Protein AF-A0A1J3ILN5-F1 (afdb_monomer)

Secondary structure (DSSP, 8-state):
--EEEE-GGGTT---S-TTSPPTTEEEEE---SSEEEEEEE-SSSTTEEEEEEE-TTTSSS--EEEEEE--GGGTS-GGGT-

Foldseek 3Di:
DKDWAFDPVQAPPDDPDPPDPHGGRQDMDPPFPADWPDKDADPVDPQWMWTKHAPVPPDVDGIDIDIDGDQPVSPDDPVVRD

Structure (mmCIF, N/CA/C/O backbone):
data_AF-A0A1J3ILN5-F1
#
_entry.id   AF-A0A1J3ILN5-F1
#
loop_
_atom_site.group_PDB
_atom_site.id
_atom_site.type_symbol
_atom_site.label_atom_id
_atom_site.label_alt_id
_atom_site.label_comp_id
_atom_site.label_asym_id
_atom_site.label_entity_id
_atom_site.label_seq_id
_atom_site.pdbx_PDB_ins_code
_atom_site.Cartn_x
_atom_site.Cartn_y
_atom_site.Cartn_z
_atom_site.occupancy
_atom_site.B_iso_or_equiv
_atom_site.auth_seq_id
_atom_site.auth_comp_id
_atom_site.auth_asym_id
_atom_site.auth_atom_id
_atom_site.pdbx_PDB_model_num
ATOM 1 N N . GLY A 1 1 ? 12.540 2.994 -1.764 1.00 89.12 1 GLY A N 1
ATOM 2 C CA . GLY A 1 1 ? 11.390 3.917 -1.754 1.00 89.12 1 GLY A CA 1
ATOM 3 C C . GLY A 1 1 ? 10.338 3.351 -0.836 1.00 89.12 1 GLY A C 1
ATOM 4 O O . GLY A 1 1 ? 10.239 2.135 -0.748 1.00 89.12 1 GLY A O 1
ATOM 5 N N . LEU A 1 2 ? 9.604 4.206 -0.127 1.00 94.44 2 LEU A N 1
ATOM 6 C CA . LEU A 1 2 ? 8.615 3.785 0.869 1.00 94.44 2 LEU A CA 1
ATOM 7 C C . LEU A 1 2 ? 7.216 4.178 0.389 1.00 94.44 2 LEU A C 1
ATOM 9 O O . LEU A 1 2 ? 7.041 5.310 -0.061 1.00 94.44 2 LEU A O 1
ATOM 13 N N . LEU A 1 3 ? 6.237 3.278 0.510 1.00 96.38 3 LEU A N 1
ATOM 14 C CA . LEU A 1 3 ? 4.818 3.642 0.421 1.00 96.38 3 LEU A CA 1
ATOM 15 C C . LEU A 1 3 ? 4.201 3.605 1.812 1.00 96.38 3 LEU A C 1
ATOM 17 O O . LEU A 1 3 ? 4.250 2.577 2.482 1.00 96.38 3 LEU A O 1
ATOM 21 N N . ASN A 1 4 ? 3.599 4.718 2.222 1.00 95.88 4 ASN A N 1
ATOM 22 C CA . ASN A 1 4 ? 2.916 4.838 3.504 1.00 95.88 4 ASN A CA 1
ATOM 23 C C . ASN A 1 4 ? 1.406 4.827 3.284 1.00 95.88 4 ASN A C 1
ATOM 25 O O . ASN A 1 4 ? 0.890 5.618 2.493 1.00 95.88 4 ASN A O 1
ATOM 29 N N . LEU A 1 5 ? 0.712 3.975 4.025 1.00 94.94 5 LEU A N 1
ATOM 30 C CA . LEU A 1 5 ? -0.737 3.968 4.120 1.00 94.94 5 LEU A CA 1
ATOM 31 C C . LEU A 1 5 ? -1.123 4.679 5.403 1.00 94.94 5 LEU A 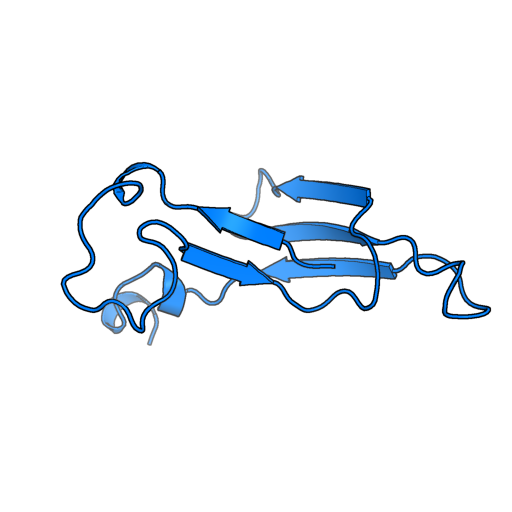C 1
ATOM 33 O O . LEU A 1 5 ? -0.541 4.423 6.460 1.00 94.94 5 LEU A O 1
ATOM 37 N N . TRP A 1 6 ? -2.102 5.567 5.294 1.00 94.00 6 TRP A N 1
ATOM 38 C CA . TRP A 1 6 ? -2.545 6.403 6.396 1.00 94.00 6 TRP A CA 1
ATOM 39 C C . TRP A 1 6 ? -4.018 6.155 6.686 1.00 94.00 6 TRP A C 1
ATOM 41 O O . TRP A 1 6 ? -4.843 6.160 5.776 1.00 94.00 6 TRP A O 1
ATOM 51 N N . ASP A 1 7 ? -4.333 5.973 7.963 1.00 92.12 7 ASP A N 1
ATOM 52 C CA . ASP A 1 7 ? -5.693 6.027 8.484 1.00 92.12 7 ASP A CA 1
ATOM 53 C C . ASP A 1 7 ? -6.002 7.483 8.851 1.00 92.12 7 ASP A C 1
ATOM 55 O O . ASP A 1 7 ? -5.530 7.998 9.872 1.00 92.12 7 ASP A O 1
ATOM 59 N N . CYS A 1 8 ? -6.779 8.146 7.992 1.00 91.69 8 CYS A N 1
ATOM 60 C CA . CYS A 1 8 ? -7.175 9.545 8.143 1.00 91.69 8 CYS A CA 1
ATOM 61 C C . CYS A 1 8 ? -7.891 9.821 9.469 1.00 91.69 8 CYS A C 1
ATOM 63 O O . CYS A 1 8 ? -7.672 10.880 10.057 1.00 91.69 8 CYS A O 1
ATOM 65 N N . ASP A 1 9 ? -8.669 8.869 9.987 1.00 90.19 9 ASP A N 1
ATOM 66 C CA . ASP A 1 9 ? -9.418 9.049 11.232 1.00 90.19 9 ASP A CA 1
ATOM 67 C C . ASP A 1 9 ? -8.497 9.057 12.452 1.00 90.19 9 ASP A C 1
ATOM 69 O O . ASP A 1 9 ? -8.888 9.494 13.539 1.00 90.19 9 ASP A O 1
ATOM 73 N N . ARG A 1 10 ? -7.266 8.561 12.312 1.00 86.00 10 ARG A N 1
ATOM 74 C CA . ARG A 1 10 ? -6.257 8.527 13.377 1.00 86.00 10 ARG A CA 1
ATOM 75 C C . ARG A 1 10 ? -5.240 9.660 13.287 1.00 86.00 10 ARG A C 1
ATOM 77 O O . ARG A 1 10 ? -4.523 9.887 14.265 1.00 86.00 10 ARG A O 1
ATOM 84 N N . VAL A 1 11 ? -5.185 10.388 12.174 1.00 87.88 11 VAL A N 1
ATOM 85 C CA . VAL A 1 11 ? -4.266 11.521 12.002 1.00 87.88 11 VAL A CA 1
ATOM 86 C C . VAL A 1 11 ? -4.569 12.614 13.032 1.00 87.88 11 VAL A C 1
ATOM 88 O O . VAL A 1 11 ? -5.714 12.995 13.253 1.00 87.88 11 VAL A O 1
ATOM 91 N N . GLY A 1 12 ? -3.526 13.119 13.698 1.00 81.00 12 GLY A N 1
ATOM 92 C CA . GLY A 1 12 ? -3.638 14.216 14.670 1.00 81.00 12 GLY A CA 1
ATOM 93 C C . GLY A 1 12 ? -4.171 13.820 16.053 1.00 81.00 12 GLY A C 1
ATOM 94 O O . GLY A 1 12 ? -4.139 14.641 16.973 1.00 81.00 12 GLY A O 1
ATOM 95 N N . LYS A 1 13 ? -4.598 12.565 16.253 1.00 82.06 13 LYS A N 1
ATOM 96 C CA . LYS A 1 13 ? -4.897 12.045 17.595 1.00 82.06 13 LYS A CA 1
ATOM 97 C C . LYS A 1 13 ? -3.590 11.923 18.380 1.00 82.06 13 LYS A C 1
ATOM 99 O O . LYS A 1 13 ? -2.595 11.417 17.868 1.00 82.06 13 LYS A O 1
ATOM 104 N N . LYS A 1 14 ? -3.556 12.413 19.623 1.00 67.88 14 LYS A N 1
ATOM 105 C CA . LYS A 1 14 ? -2.347 12.340 20.455 1.00 67.88 14 LYS A CA 1
ATOM 106 C C . LYS A 1 14 ? -2.012 10.872 20.724 1.00 67.88 14 LYS A C 1
ATOM 108 O O . LYS A 1 14 ? -2.763 10.185 21.406 1.00 67.88 14 LYS A O 1
ATOM 113 N N . SER A 1 15 ? -0.883 10.402 20.199 1.00 63.72 15 SER A N 1
ATOM 114 C CA . SER A 1 15 ? -0.258 9.181 20.703 1.00 63.72 15 SER A CA 1
ATOM 115 C C . SER A 1 15 ? 0.313 9.513 22.078 1.00 63.72 15 SER A C 1
ATOM 117 O O . SER A 1 15 ? 1.196 10.364 22.178 1.00 63.72 15 SER A O 1
ATOM 119 N N . GLU A 1 16 ? -0.175 8.865 23.136 1.00 61.03 16 GLU A N 1
ATOM 120 C CA . GLU A 1 16 ? 0.336 9.060 24.504 1.00 61.03 16 GLU A CA 1
ATOM 121 C C . GLU A 1 16 ? 1.815 8.651 24.657 1.00 61.03 16 GLU A C 1
ATOM 123 O O . GLU A 1 16 ? 2.453 8.960 25.660 1.00 61.03 16 GLU A O 1
ATOM 128 N N . HIS A 1 17 ? 2.406 8.029 23.631 1.00 57.53 17 HIS A N 1
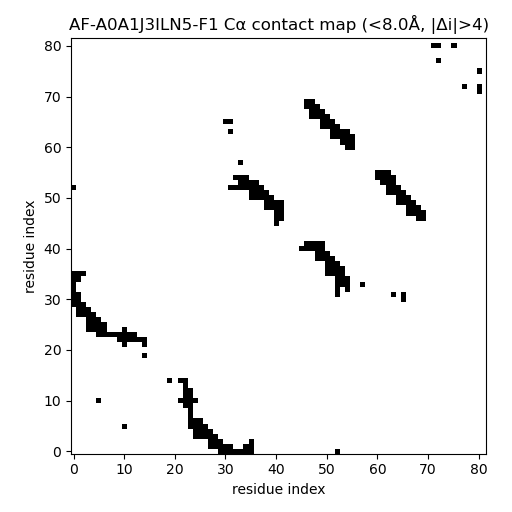ATOM 129 C CA . HIS A 1 17 ? 3.812 7.648 23.598 1.00 57.53 17 HIS A CA 1
ATOM 130 C C . HIS A 1 17 ? 4.530 8.249 22.381 1.00 57.53 17 HIS A C 1
ATOM 132 O O . HIS A 1 17 ? 4.258 7.883 21.236 1.00 57.53 17 HIS A O 1
ATOM 138 N N . ALA A 1 18 ? 5.501 9.129 22.642 1.00 56.19 18 ALA A N 1
ATOM 139 C CA . ALA A 1 18 ? 6.325 9.824 21.642 1.00 56.19 18 ALA A CA 1
ATOM 140 C C . ALA A 1 18 ? 7.343 8.925 20.900 1.00 56.19 18 ALA A C 1
ATOM 142 O O . ALA A 1 18 ? 8.024 9.389 19.994 1.00 56.19 18 ALA A O 1
ATOM 143 N N . LEU A 1 19 ? 7.451 7.646 21.281 1.00 62.88 19 LEU A N 1
ATOM 144 C CA . LEU A 1 19 ? 8.349 6.656 20.666 1.00 62.88 19 LEU A CA 1
ATOM 145 C C . LEU A 1 19 ? 7.678 5.825 19.556 1.00 62.88 19 LEU A C 1
ATOM 147 O O . LEU A 1 19 ? 8.338 4.996 18.935 1.00 62.88 19 LEU A O 1
ATOM 151 N N . LYS A 1 20 ? 6.372 6.006 19.318 1.00 69.56 20 LYS A N 1
ATOM 152 C CA . LYS A 1 20 ? 5.625 5.290 18.272 1.00 69.56 20 LYS A CA 1
ATOM 153 C C . LYS A 1 20 ? 5.570 6.106 16.971 1.00 69.56 20 LYS A C 1
ATOM 155 O O . LYS A 1 20 ? 5.701 7.330 17.028 1.00 69.56 20 LYS A O 1
ATOM 160 N N . PRO A 1 21 ? 5.391 5.449 15.805 1.00 76.69 21 PRO A N 1
ATOM 161 C CA . PRO A 1 21 ? 5.174 6.140 14.535 1.00 76.69 21 PRO A CA 1
ATOM 162 C C . PRO A 1 21 ? 4.048 7.187 14.634 1.00 76.69 21 PRO A C 1
ATOM 164 O O . PRO A 1 21 ? 3.195 7.077 15.522 1.00 76.69 21 PRO A O 1
ATOM 167 N N . PRO A 1 22 ? 4.026 8.194 13.737 1.00 85.19 22 PRO A N 1
ATOM 168 C CA . PRO A 1 22 ? 3.014 9.244 13.753 1.00 85.19 22 PRO A CA 1
ATOM 169 C C . PRO A 1 22 ? 1.600 8.671 13.837 1.00 85.19 22 PRO A C 1
ATOM 171 O O . PRO A 1 22 ? 1.285 7.681 13.174 1.00 85.19 22 PRO A O 1
ATOM 174 N N . ALA A 1 23 ? 0.741 9.314 14.628 1.00 85.38 23 ALA A N 1
ATOM 175 C CA . ALA A 1 23 ? -0.658 8.924 14.707 1.00 85.38 23 ALA A CA 1
ATOM 176 C C . ALA A 1 23 ? -1.287 8.959 13.307 1.00 85.38 23 ALA A C 1
ATOM 178 O O . ALA A 1 23 ? -1.185 9.962 12.598 1.00 85.38 23 ALA A O 1
ATOM 179 N N . GLY A 1 24 ? -1.884 7.839 12.906 1.00 88.62 24 GLY A N 1
ATOM 180 C CA . GLY A 1 24 ? -2.440 7.648 11.569 1.00 88.62 24 GLY A CA 1
ATOM 181 C C . GLY A 1 24 ? -1.540 6.907 10.588 1.00 88.62 24 GLY A C 1
ATOM 182 O O . GLY A 1 24 ? -2.073 6.432 9.593 1.00 88.62 24 GLY A O 1
ATOM 183 N N . LEU A 1 25 ? -0.236 6.724 10.840 1.00 91.44 25 LEU A N 1
ATOM 184 C CA . LEU A 1 25 ? 0.558 5.818 10.003 1.00 91.44 25 LEU A CA 1
ATOM 185 C C . LEU A 1 25 ? 0.071 4.385 10.241 1.00 91.44 25 LEU A C 1
ATOM 187 O O . LEU A 1 25 ? 0.247 3.836 11.328 1.00 91.44 25 LEU A O 1
ATOM 191 N N . PHE A 1 26 ? -0.565 3.811 9.225 1.00 91.88 26 PHE A N 1
ATOM 192 C CA . PHE A 1 26 ? -1.224 2.514 9.303 1.00 91.88 26 PHE A CA 1
ATOM 193 C C . PHE A 1 26 ? -0.285 1.379 8.893 1.00 91.88 26 PHE A C 1
ATOM 195 O O . PHE A 1 26 ? -0.128 0.399 9.614 1.00 91.88 26 PHE A O 1
ATOM 202 N N . PHE A 1 27 ? 0.384 1.536 7.751 1.00 94.19 27 PHE A N 1
ATOM 203 C CA . PHE A 1 27 ? 1.339 0.564 7.229 1.00 94.19 27 PHE A CA 1
ATOM 204 C C . PHE A 1 27 ? 2.415 1.263 6.400 1.00 94.19 27 PHE A C 1
ATOM 206 O O . PHE A 1 27 ? 2.161 2.301 5.786 1.00 94.19 27 PHE A O 1
ATOM 213 N N . GLN A 1 28 ? 3.612 0.681 6.355 1.00 95.12 28 GLN A N 1
ATOM 214 C CA . GLN A 1 28 ? 4.701 1.147 5.506 1.00 95.12 28 GLN A CA 1
ATOM 215 C C . GLN A 1 28 ? 5.270 -0.020 4.700 1.00 95.12 28 GLN A C 1
ATOM 217 O O . GLN A 1 28 ? 5.880 -0.935 5.251 1.00 95.12 28 GLN A O 1
ATOM 222 N N . HIS A 1 29 ? 5.120 0.047 3.379 1.00 96.44 29 HIS A N 1
ATOM 223 C CA . HIS A 1 29 ? 5.782 -0.871 2.461 1.00 96.44 29 HIS A CA 1
ATOM 224 C C . HIS A 1 29 ? 7.208 -0.396 2.185 1.00 96.44 29 HIS A C 1
ATOM 226 O O . HIS A 1 29 ? 7.416 0.658 1.577 1.00 96.44 29 HIS A O 1
ATOM 232 N N . ALA A 1 30 ? 8.185 -1.194 2.611 1.00 95.25 30 ALA A N 1
ATOM 233 C CA . ALA A 1 30 ? 9.615 -0.945 2.423 1.00 95.25 30 ALA A CA 1
ATOM 234 C C . ALA A 1 30 ? 10.266 -1.918 1.418 1.00 95.25 30 ALA A C 1
ATOM 236 O O . ALA A 1 30 ? 11.459 -2.201 1.507 1.00 95.25 30 ALA A O 1
ATOM 237 N N . GLY A 1 31 ? 9.494 -2.451 0.462 1.00 93.75 31 GLY A N 1
ATOM 238 C CA . GLY A 1 31 ? 9.988 -3.440 -0.504 1.00 93.75 31 GLY A CA 1
ATOM 239 C C . GLY A 1 31 ? 10.824 -2.873 -1.657 1.00 93.75 31 GLY A C 1
ATOM 240 O O . GLY A 1 31 ? 11.612 -3.604 -2.258 1.00 93.75 31 GLY A O 1
ATOM 241 N N . HIS A 1 32 ? 10.692 -1.585 -1.991 1.00 93.25 32 HIS A N 1
ATOM 242 C CA . HIS A 1 32 ? 11.436 -0.985 -3.104 1.00 93.25 32 HIS A CA 1
ATOM 243 C C . HIS A 1 32 ? 12.819 -0.492 -2.675 1.00 93.25 32 HIS A C 1
ATOM 245 O O . HIS A 1 32 ? 12.960 0.256 -1.705 1.00 93.25 32 HIS A O 1
ATOM 251 N N . ARG A 1 33 ? 13.841 -0.813 -3.472 1.00 89.06 33 ARG A N 1
ATOM 252 C CA . ARG A 1 33 ? 15.236 -0.394 -3.235 1.00 89.06 33 ARG A CA 1
ATOM 253 C C . ARG A 1 33 ? 15.495 1.080 -3.556 1.00 89.06 33 ARG A C 1
ATOM 255 O O . ARG A 1 33 ? 16.407 1.674 -2.985 1.00 89.06 33 ARG A O 1
ATOM 262 N N . ASP A 1 34 ? 14.662 1.674 -4.409 1.00 90.50 34 ASP A N 1
ATOM 263 C CA . ASP A 1 34 ? 14.810 3.055 -4.881 1.00 90.50 34 ASP A CA 1
ATOM 264 C C . ASP A 1 34 ? 13.458 3.790 -4.969 1.00 90.50 34 ASP A C 1
ATOM 266 O O . ASP A 1 34 ? 12.453 3.294 -4.446 1.00 90.50 34 ASP A O 1
ATOM 270 N N . LYS A 1 35 ? 13.432 5.009 -5.512 1.00 91.25 35 LYS A N 1
ATOM 271 C CA . LYS A 1 35 ? 12.270 5.899 -5.576 1.00 91.25 35 LYS A CA 1
ATOM 272 C C . LYS A 1 35 ? 11.078 5.200 -6.227 1.00 91.25 35 LYS A C 1
ATOM 274 O O . LYS A 1 35 ? 11.147 4.752 -7.365 1.00 91.25 35 LYS A O 1
ATOM 279 N N . VAL A 1 36 ? 9.965 5.162 -5.497 1.00 94.56 36 VAL A N 1
ATOM 280 C CA . VAL A 1 36 ? 8.667 4.764 -6.053 1.00 94.56 36 VAL A CA 1
ATOM 281 C C . VAL A 1 36 ? 8.222 5.876 -6.993 1.00 94.56 36 VAL A C 1
ATOM 283 O O . VAL A 1 36 ? 8.223 7.045 -6.600 1.00 94.56 36 VAL A O 1
ATOM 286 N N . VAL A 1 37 ? 7.890 5.518 -8.227 1.00 95.25 37 VAL A N 1
ATOM 287 C CA . VAL A 1 37 ? 7.493 6.476 -9.266 1.00 95.25 37 VAL A CA 1
ATOM 288 C C . VAL A 1 37 ? 5.988 6.498 -9.489 1.00 95.25 37 VAL A C 1
ATOM 290 O O . VAL A 1 37 ? 5.465 7.559 -9.809 1.00 95.25 37 VAL A O 1
ATOM 293 N N . ASP A 1 38 ? 5.297 5.378 -9.263 1.00 96.94 38 ASP A N 1
ATOM 294 C CA . ASP A 1 38 ? 3.838 5.292 -9.346 1.00 96.94 38 ASP A CA 1
ATOM 295 C C . ASP A 1 38 ? 3.299 4.092 -8.546 1.00 96.94 38 ASP A C 1
ATOM 297 O O . ASP A 1 38 ? 4.046 3.162 -8.207 1.00 96.94 38 ASP A O 1
ATOM 301 N N . PHE A 1 39 ? 2.007 4.113 -8.227 1.00 97.75 39 PHE A N 1
ATOM 302 C CA . PHE A 1 39 ? 1.294 3.012 -7.589 1.00 97.75 39 PHE A CA 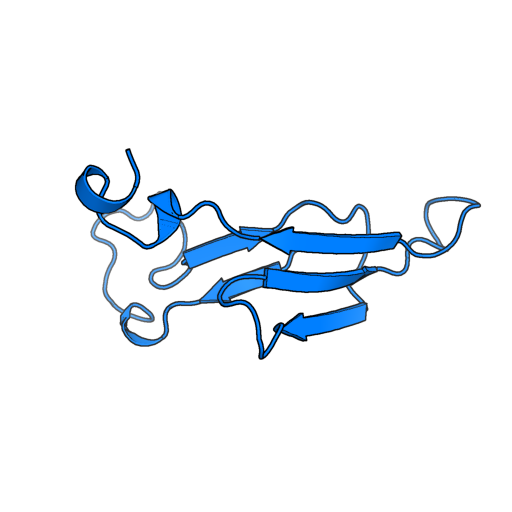1
ATOM 303 C C . PHE A 1 39 ? -0.209 3.061 -7.866 1.00 97.75 39 PHE A C 1
ATOM 305 O O . PHE A 1 39 ? -0.785 4.117 -8.106 1.00 97.75 39 PHE A O 1
ATOM 312 N N . HIS A 1 40 ? -0.867 1.907 -7.775 1.00 98.06 40 HIS A N 1
ATOM 313 C CA . HIS A 1 40 ? -2.301 1.794 -8.002 1.00 98.06 40 HIS A CA 1
ATOM 314 C C . HIS A 1 40 ? -2.944 0.761 -7.073 1.00 98.06 40 HIS A C 1
ATOM 316 O O . HIS A 1 40 ? -2.394 -0.315 -6.828 1.00 98.06 40 HIS A O 1
ATOM 322 N N . TRP A 1 41 ? -4.137 1.089 -6.578 1.00 97.25 41 TRP A N 1
ATOM 323 C CA . TRP A 1 41 ? -4.960 0.192 -5.772 1.00 97.25 41 TRP A CA 1
ATOM 324 C C . TRP A 1 41 ? -5.759 -0.753 -6.655 1.00 97.25 41 TRP A C 1
ATOM 326 O O . TRP A 1 41 ? -6.429 -0.325 -7.592 1.00 97.25 41 TRP A O 1
ATOM 336 N N . ASN A 1 42 ? -5.740 -2.043 -6.345 1.00 97.06 42 ASN A N 1
ATOM 337 C CA . ASN A 1 42 ? -6.630 -2.974 -7.015 1.00 97.06 42 ASN A CA 1
ATOM 338 C C . ASN A 1 42 ? -8.085 -2.693 -6.598 1.00 97.06 42 ASN A C 1
ATOM 340 O O . ASN A 1 42 ? -8.422 -2.729 -5.419 1.00 97.06 42 ASN A O 1
ATOM 344 N N . LEU A 1 43 ? -8.949 -2.422 -7.579 1.00 95.50 43 LEU A N 1
ATOM 345 C CA . LEU A 1 43 ? -10.373 -2.152 -7.353 1.00 95.50 43 LEU A CA 1
ATOM 346 C C . LEU A 1 43 ? -11.181 -3.424 -7.062 1.00 95.50 43 LEU A C 1
ATOM 348 O O . LEU A 1 43 ? -12.271 -3.343 -6.503 1.00 95.50 43 LEU A O 1
ATOM 352 N N . LEU A 1 44 ? -10.670 -4.583 -7.479 1.00 96.38 44 LEU A N 1
ATOM 353 C CA . LEU A 1 44 ? -11.350 -5.873 -7.351 1.00 96.38 44 LEU A CA 1
ATOM 354 C C . LEU A 1 44 ? -10.905 -6.649 -6.115 1.00 96.38 44 LEU A C 1
ATOM 356 O O . LEU A 1 44 ? -11.641 -7.513 -5.649 1.00 96.38 44 LEU A O 1
ATOM 360 N N . ASP A 1 45 ? -9.713 -6.352 -5.601 1.00 95.00 45 ASP A N 1
ATOM 361 C CA . ASP A 1 45 ? -9.153 -7.044 -4.450 1.00 95.00 45 ASP A CA 1
ATOM 362 C C . ASP A 1 45 ? -8.667 -6.042 -3.392 1.00 95.00 45 ASP A C 1
ATOM 364 O O . ASP A 1 45 ? -7.604 -5.434 -3.564 1.00 95.00 45 ASP A O 1
ATOM 368 N N . PRO A 1 46 ? -9.443 -5.835 -2.309 1.00 92.69 46 PRO A N 1
ATOM 369 C CA . PRO A 1 46 ? -9.093 -4.898 -1.252 1.00 92.69 46 PRO A CA 1
ATOM 370 C C . PRO A 1 46 ? -7.697 -5.157 -0.687 1.00 92.69 46 PRO A C 1
ATOM 372 O O . PRO A 1 46 ? -7.292 -6.302 -0.511 1.00 92.69 46 PRO A O 1
ATOM 375 N N . 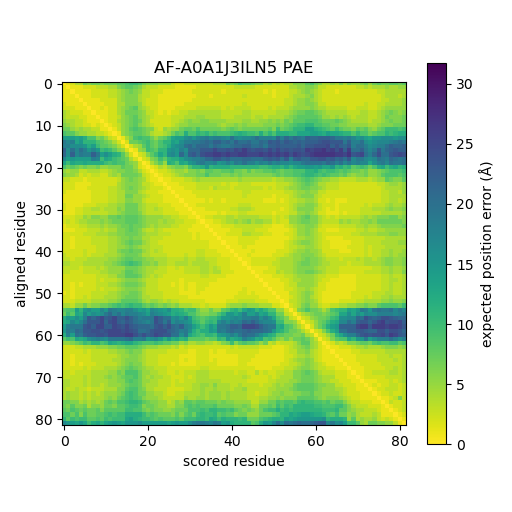TRP A 1 47 ? -6.984 -4.082 -0.351 1.00 94.38 47 TRP A N 1
ATOM 376 C CA . TRP A 1 47 ? -5.643 -4.126 0.256 1.00 94.38 47 TRP A CA 1
ATOM 377 C C . TRP A 1 47 ? -4.522 -4.662 -0.633 1.00 94.38 47 TRP A C 1
ATOM 379 O O . TRP A 1 47 ? -3.386 -4.760 -0.165 1.00 94.38 47 TRP A O 1
ATOM 389 N N . THR A 1 48 ? -4.813 -4.933 -1.905 1.00 97.19 48 THR A N 1
ATOM 390 C CA . THR A 1 48 ? -3.818 -5.270 -2.923 1.00 97.19 48 THR A CA 1
ATOM 391 C C . THR A 1 48 ? -3.410 -4.020 -3.696 1.00 97.19 48 THR A C 1
ATOM 393 O O . THR A 1 48 ? -4.246 -3.288 -4.231 1.00 97.19 48 THR A O 1
ATOM 396 N N . ILE A 1 49 ? -2.104 -3.774 -3.769 1.00 98.12 49 ILE A N 1
ATOM 397 C CA . ILE A 1 49 ? -1.501 -2.610 -4.421 1.00 98.12 49 ILE A CA 1
ATOM 398 C C . ILE A 1 49 ? -0.432 -3.090 -5.402 1.00 98.12 49 ILE A C 1
ATOM 400 O O . ILE A 1 49 ? 0.332 -4.012 -5.114 1.00 98.12 49 ILE A O 1
ATOM 404 N N . VAL A 1 50 ? -0.362 -2.435 -6.560 1.00 98.19 50 VAL A N 1
ATOM 405 C CA . VAL A 1 50 ? 0.809 -2.485 -7.439 1.00 98.19 50 VAL A CA 1
ATOM 406 C C . VAL A 1 50 ? 1.610 -1.203 -7.266 1.00 98.19 50 VAL A C 1
ATOM 408 O O . VAL A 1 50 ? 1.041 -0.115 -7.219 1.00 98.19 50 VAL A O 1
ATOM 411 N N . SER A 1 51 ? 2.928 -1.312 -7.168 1.00 97.75 51 SER A N 1
ATOM 412 C CA . SER A 1 51 ? 3.832 -0.167 -7.100 1.00 97.75 51 SER A CA 1
ATOM 413 C C . SER A 1 51 ? 5.059 -0.394 -7.971 1.00 97.75 51 SER A C 1
ATOM 415 O O . SER A 1 51 ? 5.567 -1.512 -8.088 1.00 97.75 51 SER A O 1
ATOM 417 N N . VAL A 1 52 ? 5.533 0.678 -8.600 1.00 96.12 52 VAL A N 1
ATOM 418 C CA . VAL A 1 52 ? 6.712 0.668 -9.468 1.00 96.12 52 VAL A CA 1
ATOM 419 C C . VAL A 1 52 ? 7.771 1.620 -8.930 1.00 96.12 52 VAL A C 1
ATOM 421 O O . VAL A 1 52 ? 7.461 2.703 -8.430 1.00 96.12 52 VAL A O 1
ATOM 424 N N . SER A 1 53 ? 9.035 1.223 -9.023 1.00 94.00 53 SER A N 1
ATOM 425 C CA . SER A 1 53 ? 10.179 2.073 -8.697 1.00 94.00 53 SER A CA 1
ATOM 426 C C . SER A 1 53 ? 11.122 2.190 -9.873 1.00 94.00 53 SER A C 1
ATOM 428 O O . SER A 1 53 ? 11.263 1.244 -10.641 1.00 94.00 53 SER A O 1
ATOM 430 N N . ASP A 1 54 ? 11.827 3.309 -9.940 1.00 90.12 54 ASP A N 1
ATOM 431 C CA . ASP A 1 54 ? 12.933 3.503 -10.866 1.00 90.12 54 ASP A CA 1
ATOM 432 C C . ASP A 1 54 ? 14.255 3.366 -10.104 1.00 90.12 54 ASP A C 1
ATOM 434 O O . ASP A 1 54 ? 14.565 4.195 -9.248 1.00 90.12 54 ASP A O 1
ATOM 438 N N . ASP A 1 55 ? 14.990 2.279 -10.349 1.00 79.88 55 ASP A N 1
ATOM 439 C CA . ASP A 1 55 ? 16.312 2.008 -9.773 1.00 79.88 55 ASP A CA 1
ATOM 440 C C . ASP A 1 55 ? 17.456 2.104 -10.796 1.00 79.88 55 ASP A C 1
ATOM 442 O O . ASP A 1 55 ? 18.558 1.609 -10.529 1.00 79.88 55 ASP A O 1
ATOM 446 N N . CYS A 1 56 ? 17.234 2.800 -11.924 1.00 68.88 56 CYS A N 1
ATOM 447 C CA . CYS A 1 56 ? 18.225 2.958 -12.998 1.00 68.88 56 CYS A CA 1
ATOM 448 C C . CYS A 1 56 ? 19.561 3.566 -12.532 1.00 68.88 56 CYS A C 1
ATOM 450 O O . CYS A 1 56 ? 20.604 3.263 -13.110 1.00 68.88 56 CYS A O 1
ATOM 452 N N . GLU A 1 57 ? 19.555 4.399 -11.487 1.00 66.50 57 GLU A N 1
ATOM 453 C CA . GLU A 1 57 ? 20.765 5.065 -10.980 1.00 66.50 57 GLU A CA 1
ATOM 454 C C . GLU A 1 57 ? 21.626 4.166 -10.077 1.00 66.50 57 GLU A C 1
ATOM 456 O O . GLU A 1 57 ? 22.823 4.404 -9.910 1.00 66.50 57 GLU A O 1
ATOM 461 N N . ARG A 1 58 ? 21.038 3.134 -9.457 1.00 63.56 58 ARG A N 1
ATOM 462 C CA . ARG A 1 58 ? 21.723 2.303 -8.446 1.00 63.56 58 ARG A CA 1
ATOM 463 C C . ARG A 1 58 ? 22.090 0.922 -8.952 1.00 63.56 58 ARG A C 1
ATOM 465 O O . ARG A 1 58 ? 23.116 0.383 -8.543 1.00 63.56 58 ARG A O 1
ATOM 472 N N . ASN A 1 59 ? 21.283 0.358 -9.842 1.00 58.88 59 ASN A N 1
ATOM 473 C CA . ASN A 1 59 ? 21.545 -0.929 -10.459 1.00 58.88 59 ASN A CA 1
ATOM 474 C C . ASN A 1 59 ? 21.604 -0.734 -11.970 1.00 58.88 59 ASN A C 1
ATOM 476 O O . ASN A 1 59 ? 20.774 -0.062 -12.562 1.00 58.88 59 ASN A O 1
ATOM 480 N N . ARG A 1 60 ? 22.534 -1.418 -12.641 1.00 60.88 60 ARG A N 1
ATOM 481 C CA . ARG A 1 60 ? 22.559 -1.519 -14.114 1.00 60.88 60 ARG A CA 1
ATOM 482 C C . ARG A 1 60 ? 21.309 -2.242 -14.685 1.00 60.88 60 ARG A C 1
ATOM 484 O O . ARG A 1 60 ? 21.258 -2.534 -15.875 1.00 60.88 60 ARG A O 1
ATOM 491 N N . GLY A 1 61 ? 20.345 -2.593 -13.832 1.00 61.56 61 GLY A N 1
ATOM 492 C CA . GLY A 1 61 ? 19.045 -3.156 -14.168 1.00 61.56 61 GLY A CA 1
ATOM 493 C C . GLY A 1 61 ? 17.977 -2.113 -13.867 1.00 61.56 61 GLY A C 1
ATOM 494 O O . GLY A 1 61 ? 18.046 -1.463 -12.831 1.00 61.56 61 GLY A O 1
ATOM 495 N N . GLY A 1 62 ? 17.053 -1.922 -14.808 1.00 75.94 62 GLY A N 1
ATOM 496 C CA . GLY A 1 62 ? 15.992 -0.923 -14.693 1.00 75.94 62 GLY A CA 1
ATOM 497 C C . GLY A 1 62 ? 14.976 -1.222 -13.586 1.00 75.94 62 GLY A C 1
ATOM 498 O O . GLY A 1 62 ? 15.147 -2.162 -12.820 1.00 75.94 62 GLY A O 1
ATOM 499 N N . GLY A 1 63 ? 13.900 -0.430 -13.582 1.00 86.25 63 GLY A N 1
ATOM 500 C CA . GLY A 1 63 ? 12.860 -0.384 -12.552 1.00 86.25 63 GLY A CA 1
ATOM 501 C C . GLY A 1 63 ? 12.317 -1.720 -12.021 1.00 86.25 63 GLY A C 1
ATOM 502 O O . GLY A 1 63 ? 12.241 -2.724 -12.732 1.00 86.25 63 GLY A O 1
ATOM 503 N N . THR A 1 64 ? 11.806 -1.701 -10.783 1.00 92.50 64 THR A N 1
ATOM 504 C CA . THR A 1 64 ? 11.078 -2.836 -10.184 1.00 92.50 64 THR A CA 1
ATOM 505 C C . THR A 1 64 ? 9.572 -2.601 -10.186 1.00 92.50 64 THR A C 1
ATOM 507 O O . THR A 1 64 ? 9.114 -1.510 -9.857 1.00 92.50 64 THR A O 1
ATOM 510 N N . LEU A 1 65 ? 8.797 -3.645 -10.488 1.00 95.38 65 LEU A N 1
ATOM 511 C CA . LEU A 1 65 ? 7.350 -3.701 -10.273 1.00 95.38 65 LEU A CA 1
ATOM 512 C C . LEU A 1 65 ? 7.065 -4.697 -9.150 1.00 95.38 65 LEU A C 1
ATOM 514 O O . LEU A 1 65 ? 7.566 -5.821 -9.173 1.00 95.38 65 LEU A O 1
ATOM 518 N N . GLN A 1 66 ? 6.271 -4.288 -8.166 1.00 96.88 66 GLN A N 1
ATOM 519 C CA . GLN A 1 66 ? 5.870 -5.126 -7.039 1.00 96.88 66 GLN A CA 1
ATOM 520 C C . GLN A 1 66 ? 4.350 -5.113 -6.914 1.00 96.88 66 GLN A C 1
ATOM 522 O O . GLN A 1 66 ? 3.742 -4.047 -6.900 1.00 96.88 66 GLN A O 1
ATOM 527 N N . ILE A 1 67 ? 3.747 -6.296 -6.798 1.00 97.81 67 ILE A N 1
ATOM 528 C CA . ILE A 1 67 ? 2.348 -6.465 -6.393 1.00 97.81 67 ILE A CA 1
ATOM 529 C C . ILE A 1 67 ? 2.375 -7.068 -4.998 1.00 97.81 67 ILE A C 1
ATOM 531 O O . ILE A 1 67 ? 3.032 -8.086 -4.775 1.00 97.81 67 ILE A O 1
ATOM 535 N N . TRP A 1 68 ? 1.697 -6.428 -4.058 1.00 97.56 68 TRP A N 1
ATOM 536 C CA . TRP A 1 68 ? 1.705 -6.834 -2.661 1.00 97.56 68 TRP A CA 1
ATOM 537 C C . TRP A 1 68 ? 0.344 -6.579 -2.024 1.00 97.56 68 TRP A C 1
ATOM 539 O O . TRP A 1 68 ? -0.411 -5.701 -2.443 1.00 97.56 68 TRP A O 1
ATOM 549 N N . ARG A 1 69 ? 0.041 -7.378 -1.003 1.00 96.06 69 ARG A N 1
ATOM 550 C CA . ARG A 1 69 ? -1.179 -7.286 -0.209 1.00 96.06 69 ARG A CA 1
ATOM 551 C C . ARG A 1 69 ? -0.804 -7.285 1.263 1.00 96.06 69 ARG A C 1
ATOM 553 O O . ARG A 1 69 ? 0.039 -8.076 1.684 1.00 96.06 69 ARG A O 1
ATOM 560 N N . MET A 1 70 ? -1.420 -6.403 2.040 1.00 94.12 70 MET A N 1
ATOM 561 C CA . MET A 1 70 ? -1.273 -6.445 3.495 1.00 94.12 70 MET A CA 1
ATOM 562 C C . MET A 1 70 ? -1.935 -7.701 4.062 1.00 94.12 70 MET A C 1
ATOM 564 O O . MET A 1 70 ? -3.009 -8.095 3.613 1.00 94.12 70 MET A O 1
ATOM 568 N N . ILE A 1 71 ? -1.300 -8.317 5.060 1.00 92.25 71 ILE A N 1
ATOM 569 C CA . ILE A 1 71 ? -1.908 -9.444 5.767 1.00 92.25 71 ILE A CA 1
ATOM 570 C C . ILE A 1 71 ? -3.146 -8.971 6.537 1.00 92.25 71 ILE A C 1
ATOM 572 O O . ILE A 1 71 ? -3.141 -7.892 7.133 1.00 92.25 71 ILE A O 1
ATOM 576 N N . ASP A 1 72 ? -4.191 -9.797 6.539 1.00 92.25 72 ASP A N 1
ATOM 577 C CA . ASP A 1 72 ? -5.485 -9.462 7.136 1.00 92.25 72 ASP A CA 1
ATOM 578 C C . ASP A 1 72 ? -5.384 -9.145 8.643 1.00 92.25 72 ASP A C 1
ATOM 580 O O . ASP A 1 72 ? -6.102 -8.276 9.132 1.00 92.25 72 ASP A O 1
ATOM 584 N N . LEU A 1 73 ? -4.393 -9.719 9.340 1.00 90.94 73 LEU A N 1
ATOM 585 C CA . LEU A 1 73 ? -4.070 -9.437 10.749 1.00 90.94 73 LEU A CA 1
ATOM 586 C C . LEU A 1 73 ? -3.708 -7.967 11.036 1.00 90.94 73 LEU A C 1
ATOM 588 O O . LEU A 1 73 ? -3.705 -7.550 12.189 1.00 90.94 73 LEU A O 1
ATOM 592 N N . ILE A 1 74 ? -3.366 -7.169 10.017 1.00 89.31 74 ILE A N 1
ATOM 593 C CA . ILE A 1 74 ? -3.037 -5.745 10.203 1.00 89.31 74 ILE A CA 1
ATOM 594 C C . ILE A 1 74 ? -4.307 -4.899 10.377 1.00 89.31 74 ILE A C 1
ATOM 596 O O . ILE A 1 74 ? -4.266 -3.873 11.057 1.00 89.31 74 ILE A O 1
ATOM 600 N N . TYR A 1 75 ? -5.425 -5.293 9.758 1.00 87.56 75 TYR A N 1
ATOM 601 C CA . TYR A 1 75 ? -6.640 -4.469 9.692 1.00 87.56 75 TYR A CA 1
ATOM 602 C C . TYR A 1 75 ? -7.911 -5.153 10.210 1.00 87.56 75 TYR A C 1
ATOM 604 O O . TYR A 1 75 ? -8.927 -4.472 10.354 1.00 87.56 75 TYR A O 1
ATOM 612 N N . ARG A 1 76 ? -7.877 -6.457 10.498 1.00 89.31 76 ARG A N 1
ATOM 613 C CA . ARG A 1 76 ? -8.998 -7.211 11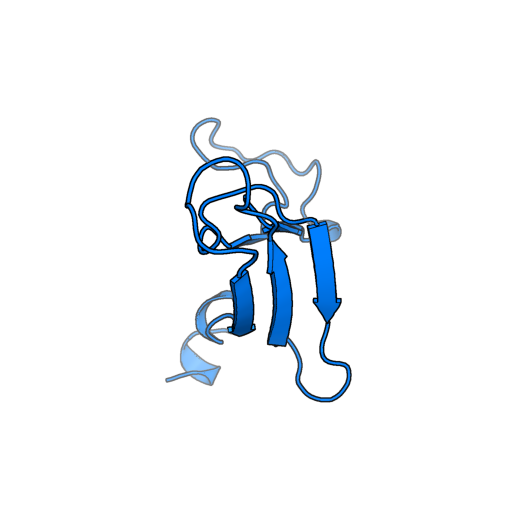.075 1.00 89.31 76 ARG A CA 1
ATOM 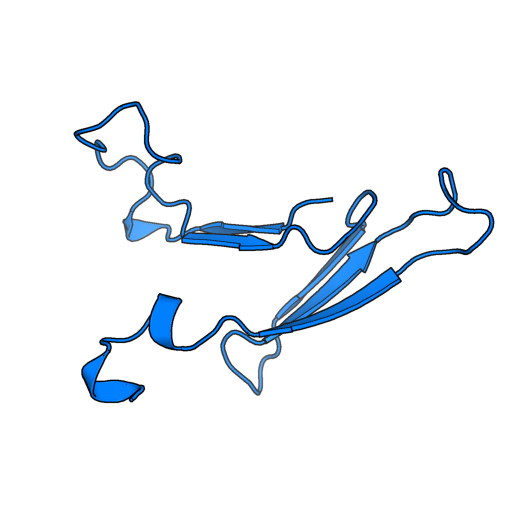614 C C . ARG A 1 76 ? -8.666 -7.765 12.464 1.00 89.31 76 ARG A C 1
ATOM 616 O O . ARG A 1 76 ? -7.486 -7.937 12.775 1.00 89.31 76 ARG A O 1
ATOM 623 N N . PRO A 1 77 ? -9.690 -8.049 13.288 1.00 90.06 77 PRO A N 1
ATOM 624 C CA . PRO A 1 77 ? -9.533 -8.801 14.531 1.00 90.06 77 PRO A CA 1
ATOM 625 C C . PRO A 1 77 ? -8.891 -10.178 14.298 1.00 90.06 77 PRO A C 1
ATOM 627 O O . PRO A 1 77 ? -9.136 -10.813 13.274 1.00 90.06 77 PRO A O 1
ATOM 630 N N . GLU A 1 78 ? -8.072 -10.650 15.243 1.00 87.44 78 GLU A N 1
ATOM 631 C CA . GLU A 1 78 ? -7.370 -11.941 15.120 1.00 87.44 78 GLU A CA 1
ATOM 632 C C . GLU A 1 78 ? -8.339 -13.127 14.999 1.00 87.44 78 GLU A C 1
ATOM 634 O O . GLU A 1 78 ? -8.064 -14.071 14.26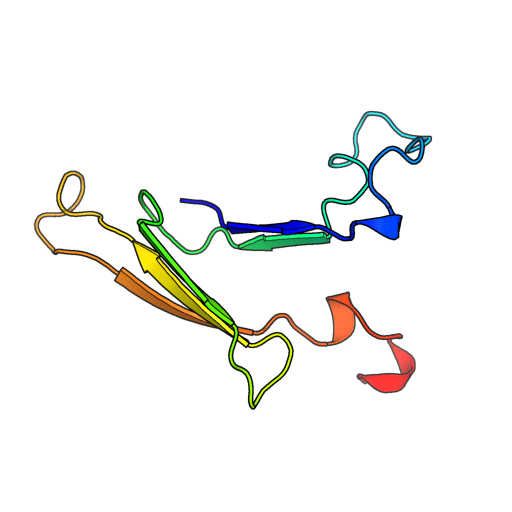2 1.00 87.44 78 GLU A O 1
ATOM 639 N N . ASP A 1 79 ? -9.492 -13.054 15.664 1.00 90.25 79 ASP A N 1
ATOM 640 C CA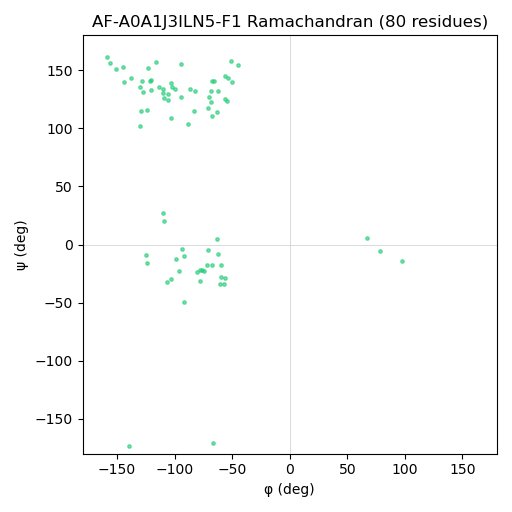 . ASP A 1 79 ? -10.557 -14.062 15.641 1.00 90.25 79 ASP A CA 1
ATOM 641 C C . ASP A 1 79 ? -11.271 -14.187 14.288 1.00 90.25 79 ASP A C 1
ATOM 643 O O . ASP A 1 79 ? -1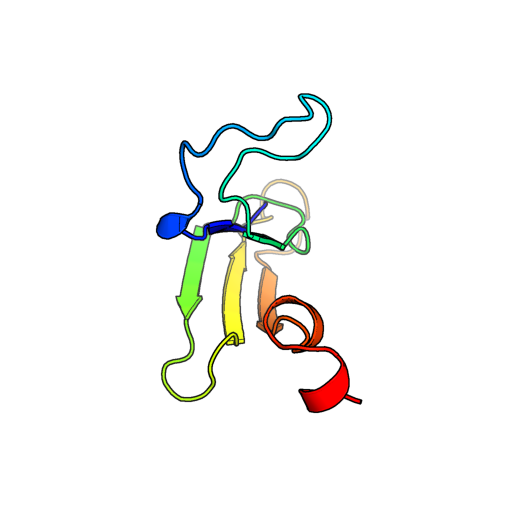1.903 -15.206 14.023 1.00 90.25 79 ASP A O 1
ATOM 647 N N . GLU A 1 80 ? -11.150 -13.187 13.413 1.00 86.88 80 GLU A N 1
ATOM 648 C CA . GLU A 1 80 ? -11.697 -13.233 12.052 1.00 86.88 80 GLU A CA 1
ATOM 649 C C . GLU A 1 80 ? -10.690 -13.770 11.017 1.00 86.88 80 GLU A C 1
ATOM 651 O O . GLU A 1 80 ? -11.056 -13.975 9.856 1.00 86.88 80 GLU A O 1
ATOM 656 N N . VAL A 1 81 ? -9.416 -13.944 11.392 1.00 82.00 81 VAL A N 1
ATOM 657 C CA . VAL A 1 81 ? -8.300 -14.185 10.452 1.00 82.00 81 VAL A CA 1
ATOM 658 C C . VAL A 1 81 ? -7.519 -15.478 10.739 1.00 82.00 81 VAL A C 1
ATOM 660 O O . VAL A 1 81 ? -6.784 -15.938 9.861 1.00 82.00 81 VAL A O 1
ATOM 663 N N . LEU A 1 82 ? -7.673 -16.075 11.926 1.00 73.81 82 LEU A N 1
ATOM 664 C CA . LEU A 1 82 ? -7.086 -17.366 12.327 1.00 73.81 82 LEU A CA 1
ATOM 665 C C . LEU A 1 82 ? -8.100 -18.512 12.234 1.00 73.81 82 LEU A C 1
ATOM 667 O O . LEU A 1 82 ? -7.674 -19.614 11.814 1.00 73.81 82 LEU A O 1
#

Mean predicted aligned error: 6.31 Å

Organism: Noccaea caerulescens (NCBI:txid107243)

Radius of gyration: 15.44 Å; Cα contacts (8 Å, |Δi|>4): 129; chains: 1; bounding box: 34×32×39 Å

pLDDT: mean 87.07, std 11.76, range [56.19, 98.19]

Solvent-accessible surface area (backbone atoms only — not comparable to full-atom values): 5138 Å² total; per-residue (Å²): 43,75,50,75,42,70,40,73,92,37,45,84,50,82,61,96,50,90,88,55,80,63,46,23,68,67,47,72,48,72,84,46,93,30,51,64,76,51,72,47,73,44,91,89,43,84,68,28,35,40,39,32,24,55,29,60,90,82,35,103,50,67,57,53,79,47,78,51,61,71,64,61,70,80,83,45,62,63,89,81,70,114

InterPro domains:
  IPR015943 WD40/YVTN repeat-like-containing domain superfamily [G3DSA:2.130.10.10] (1-81)
  IPR050459 WD repeat RBAP46/RBAP48/MSI1 [PTHR22850] (1-81)

Sequence (82 aa):
GLLNLWDCDRVGKKSEHALKPPAGLFFQHAGHRDKVVDFHWNLLDPWTIVSVSDDCERNRGGGTLQIWRMIDLIYRPEDEVL